Protein AF-A0A7J5YZ07-F1 (afdb_monomer_lite)

Structure (mmCIF, N/CA/C/O backbone):
data_AF-A0A7J5YZ07-F1
#
_entry.id   AF-A0A7J5YZ07-F1
#
loop_
_atom_site.group_PDB
_atom_site.id
_atom_site.type_symbol
_atom_site.label_atom_id
_atom_site.label_alt_id
_atom_site.label_comp_id
_atom_site.label_asym_id
_atom_site.label_entity_id
_atom_site.label_seq_id
_atom_site.pdbx_PDB_ins_code
_atom_site.Cartn_x
_atom_site.Cartn_y
_atom_site.Cartn_z
_atom_site.occupancy
_atom_site.B_iso_or_equiv
_atom_site.auth_seq_id
_atom_site.auth_comp_id
_atom_site.auth_asym_id
_atom_site.auth_atom_id
_atom_site.pdbx_PDB_model_num
ATOM 1 N N . MET A 1 1 ? -18.209 -5.974 -9.824 1.00 59.47 1 MET A N 1
ATOM 2 C CA . MET A 1 1 ? -18.257 -7.359 -9.298 1.00 59.47 1 MET A CA 1
ATOM 3 C C . MET A 1 1 ? -17.213 -7.600 -8.206 1.00 59.47 1 MET A C 1
ATOM 5 O O . MET A 1 1 ? -17.606 -7.971 -7.113 1.00 59.47 1 MET A O 1
ATOM 9 N N . PHE A 1 2 ? -15.925 -7.306 -8.432 1.00 65.88 2 PHE A N 1
ATOM 10 C CA . PHE A 1 2 ? -14.849 -7.513 -7.441 1.00 65.88 2 PHE A CA 1
ATOM 11 C C . PHE A 1 2 ? -15.037 -6.751 -6.108 1.00 65.88 2 PHE A C 1
ATOM 13 O O . PHE A 1 2 ? -14.876 -7.321 -5.036 1.00 65.88 2 PHE A O 1
ATOM 20 N N . TYR A 1 3 ? -15.482 -5.490 -6.158 1.00 61.59 3 TYR A N 1
ATOM 21 C CA . TYR A 1 3 ? -15.732 -4.668 -4.961 1.00 61.59 3 TYR A CA 1
ATOM 22 C C . TYR A 1 3 ? -16.818 -5.240 -4.027 1.00 61.59 3 TYR A C 1
ATOM 24 O O . TYR A 1 3 ? -16.706 -5.149 -2.809 1.00 61.59 3 TYR A O 1
ATOM 32 N N . LEU A 1 4 ? -17.853 -5.876 -4.591 1.00 67.06 4 LEU A N 1
ATOM 33 C CA . LEU A 1 4 ? -18.935 -6.495 -3.813 1.00 67.06 4 LEU A CA 1
ATOM 34 C C . LEU A 1 4 ? -18.469 -7.749 -3.062 1.00 67.06 4 LEU A C 1
ATOM 36 O O . LEU A 1 4 ? -18.998 -8.051 -2.002 1.00 67.06 4 LEU A O 1
ATOM 40 N N . LEU A 1 5 ? -17.470 -8.459 -3.594 1.00 71.69 5 LEU A N 1
ATOM 41 C CA . LEU A 1 5 ? -16.877 -9.617 -2.926 1.00 71.69 5 LEU A CA 1
ATOM 42 C C . LEU A 1 5 ? -16.068 -9.188 -1.695 1.00 71.69 5 LEU A C 1
ATOM 44 O O . LEU A 1 5 ? -16.126 -9.822 -0.644 1.00 71.69 5 LEU A O 1
ATOM 48 N N . LEU A 1 6 ? -15.320 -8.089 -1.823 1.00 70.06 6 LEU A N 1
ATOM 49 C CA . LEU A 1 6 ? -14.513 -7.557 -0.729 1.00 70.06 6 LEU A CA 1
ATOM 50 C C . LEU A 1 6 ? -15.385 -7.019 0.409 1.00 70.06 6 LEU A C 1
ATOM 52 O O . LEU A 1 6 ? -15.016 -7.179 1.565 1.00 70.06 6 LEU A O 1
ATOM 56 N N . SER A 1 7 ? -16.560 -6.453 0.118 1.00 69.75 7 SER A N 1
ATOM 57 C CA . SER A 1 7 ? -17.484 -5.958 1.149 1.00 69.75 7 SER A CA 1
ATOM 58 C C . SER A 1 7 ? -18.249 -7.058 1.900 1.00 69.75 7 SER A C 1
ATOM 60 O O . SER A 1 7 ? -18.844 -6.776 2.943 1.00 69.75 7 SER A O 1
ATOM 62 N N . SER A 1 8 ? -18.206 -8.304 1.416 1.00 77.06 8 SER A N 1
ATOM 63 C CA . SER A 1 8 ? -18.869 -9.470 2.011 1.00 77.06 8 SER A CA 1
ATOM 64 C C . SER A 1 8 ? -17.893 -10.450 2.672 1.00 77.06 8 SER A C 1
ATOM 66 O O . SER A 1 8 ? -18.127 -11.660 2.653 1.00 77.06 8 SER A O 1
ATOM 68 N N . LEU A 1 9 ? -16.777 -9.962 3.229 1.00 80.19 9 LEU A N 1
ATOM 69 C CA . LEU A 1 9 ? -15.828 -10.825 3.934 1.00 80.19 9 LEU A CA 1
ATOM 70 C C . LEU A 1 9 ? -16.535 -11.582 5.081 1.00 80.19 9 LEU A C 1
ATOM 72 O O . LEU A 1 9 ? -17.201 -10.959 5.908 1.00 80.19 9 LEU A O 1
ATOM 76 N N . PRO A 1 10 ? -16.388 -12.920 5.170 1.00 83.44 10 PRO A N 1
ATOM 77 C CA . PRO A 1 10 ? -17.127 -13.745 6.131 1.00 83.44 10 PRO A CA 1
ATOM 78 C C . PRO A 1 10 ? -16.638 -13.584 7.578 1.00 83.44 10 PRO A C 1
ATOM 80 O O . PRO A 1 10 ? -17.224 -14.152 8.498 1.00 83.44 10 PRO A O 1
ATOM 83 N N . ARG A 1 11 ? -15.532 -12.862 7.788 1.00 89.25 11 ARG A N 1
ATOM 84 C CA . ARG A 1 11 ? -14.913 -12.609 9.091 1.00 89.25 11 ARG A CA 1
ATOM 85 C C . ARG A 1 11 ? -14.473 -11.146 9.177 1.00 89.25 11 ARG A C 1
ATOM 87 O O . ARG A 1 11 ? -14.098 -10.583 8.146 1.00 89.25 11 ARG A O 1
ATOM 94 N N . PRO A 1 12 ? -14.484 -10.545 10.378 1.00 94.25 12 PRO A N 1
ATOM 95 C CA . PRO A 1 12 ? -14.006 -9.182 10.563 1.00 94.25 12 PRO A CA 1
ATOM 96 C C . PRO A 1 12 ? -12.514 -9.062 10.222 1.00 94.25 12 PRO A C 1
ATOM 98 O O . PRO A 1 12 ? -11.711 -9.945 10.529 1.00 94.25 12 PRO A O 1
ATOM 101 N N . LEU A 1 13 ? -12.147 -7.944 9.594 1.00 95.50 13 LEU A N 1
ATOM 102 C CA . LEU A 1 13 ? -10.778 -7.582 9.241 1.00 95.50 13 LEU A CA 1
ATOM 103 C C . LEU A 1 13 ? -10.251 -6.541 10.232 1.00 95.50 13 LEU A C 1
ATOM 105 O O . LEU A 1 13 ? -10.450 -5.341 10.058 1.00 95.50 13 LEU A O 1
ATOM 109 N N . HIS A 1 14 ? -9.565 -7.000 11.276 1.00 97.19 14 HIS A N 1
ATOM 110 C CA . HIS A 1 14 ? -9.028 -6.111 12.313 1.00 97.19 14 HIS A CA 1
ATOM 111 C C . HIS A 1 14 ? -7.666 -5.505 11.956 1.00 97.19 14 H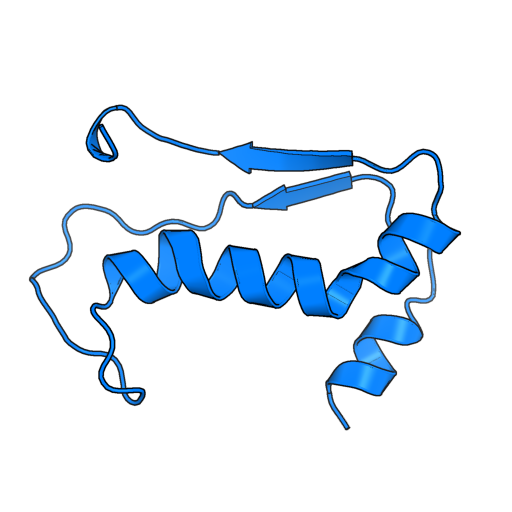IS A C 1
ATOM 113 O O . HIS A 1 14 ? -7.311 -4.441 12.457 1.00 97.19 14 HIS A O 1
ATOM 119 N N . ILE A 1 15 ? -6.871 -6.163 11.111 1.00 97.75 15 ILE A N 1
ATOM 120 C CA . ILE A 1 15 ? -5.527 -5.696 10.759 1.00 97.75 15 ILE A CA 1
ATOM 12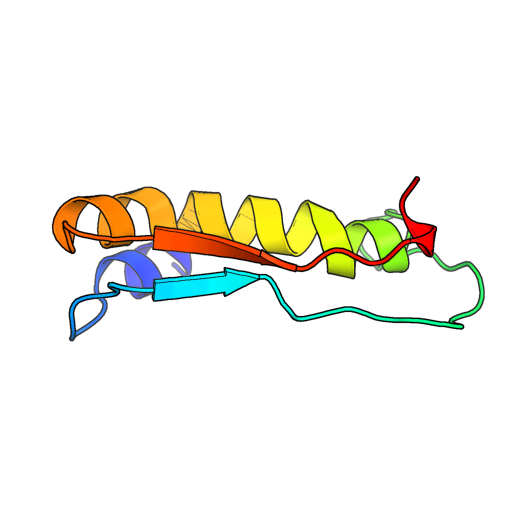1 C C . ILE A 1 15 ? -5.316 -5.865 9.259 1.00 97.75 15 ILE A C 1
ATOM 123 O O . ILE A 1 15 ? -5.456 -6.966 8.732 1.00 97.75 15 ILE A O 1
ATOM 127 N N . LEU A 1 16 ? -4.936 -4.776 8.595 1.00 97.88 16 LEU A N 1
ATOM 128 C CA . LEU A 1 16 ? -4.452 -4.770 7.218 1.00 97.88 16 LEU A CA 1
ATOM 129 C C . LEU A 1 16 ? -2.995 -4.301 7.215 1.00 97.88 16 LEU A C 1
ATOM 131 O O . LEU A 1 16 ? -2.709 -3.186 7.649 1.00 97.88 16 LEU A O 1
ATOM 135 N N . VAL A 1 17 ? -2.083 -5.143 6.729 1.00 98.38 17 VAL A N 1
ATOM 136 C CA . VAL A 1 17 ? -0.657 -4.807 6.611 1.00 98.38 17 VAL A CA 1
ATOM 137 C C . VAL A 1 17 ? -0.293 -4.647 5.138 1.00 98.38 17 VAL A C 1
ATOM 139 O O . VAL A 1 17 ? -0.210 -5.619 4.388 1.00 98.38 17 VAL A O 1
ATOM 142 N N . CYS A 1 18 ? -0.051 -3.408 4.734 1.00 98.12 18 CYS A N 1
ATOM 143 C CA . CYS A 1 18 ? 0.452 -3.030 3.423 1.00 98.12 18 CYS A CA 1
ATOM 144 C C . CYS A 1 18 ? 1.975 -3.249 3.386 1.00 98.12 18 CYS A C 1
ATOM 146 O O . CYS A 1 18 ? 2.750 -2.321 3.597 1.00 98.12 18 CYS A O 1
ATOM 148 N N . ASN A 1 19 ? 2.387 -4.511 3.216 1.00 96.88 19 ASN A N 1
ATOM 149 C CA . ASN A 1 19 ? 3.796 -4.937 3.216 1.00 96.88 19 ASN A CA 1
ATOM 150 C C . ASN A 1 19 ? 4.328 -5.328 1.832 1.00 96.88 19 ASN A C 1
ATOM 152 O O . ASN A 1 19 ? 5.536 -5.321 1.623 1.00 96.88 19 ASN A O 1
ATOM 156 N N . ALA A 1 20 ? 3.452 -5.727 0.902 1.00 95.25 20 ALA A N 1
ATOM 157 C CA . ALA A 1 20 ? 3.888 -6.197 -0.410 1.00 95.25 20 ALA A CA 1
ATOM 158 C C . ALA A 1 20 ? 4.724 -5.116 -1.106 1.00 95.25 20 ALA A C 1
ATOM 160 O O . ALA A 1 20 ? 4.250 -4.001 -1.297 1.00 95.25 20 ALA A O 1
ATOM 161 N N . GLY A 1 21 ? 5.954 -5.446 -1.475 1.00 92.50 21 GLY A N 1
ATOM 162 C CA . GLY A 1 21 ? 6.877 -4.494 -2.062 1.00 92.50 21 GLY A CA 1
ATOM 163 C C . GLY A 1 21 ? 7.859 -5.194 -2.977 1.00 92.50 21 GLY A C 1
ATOM 164 O O . GLY A 1 21 ? 8.142 -6.383 -2.821 1.00 92.50 21 GLY A O 1
ATOM 165 N N . VAL A 1 22 ? 8.362 -4.433 -3.936 1.00 90.94 22 VAL A N 1
ATOM 166 C CA . VAL A 1 22 ? 9.395 -4.858 -4.868 1.00 90.94 22 VAL A CA 1
ATOM 167 C C . VAL A 1 22 ? 10.631 -3.996 -4.670 1.00 90.94 22 VAL A C 1
ATOM 169 O O . VAL A 1 22 ? 10.538 -2.829 -4.295 1.00 90.94 22 VAL A O 1
ATOM 172 N N . CYS A 1 23 ? 11.801 -4.587 -4.879 1.00 87.38 23 CYS A N 1
ATOM 173 C CA . CYS A 1 23 ? 13.082 -3.914 -4.727 1.00 87.38 23 CYS A CA 1
ATOM 174 C C . CYS A 1 23 ? 14.006 -4.343 -5.865 1.00 87.38 23 CYS A C 1
ATOM 176 O O . CYS A 1 23 ? 13.881 -5.454 -6.382 1.00 87.38 23 CYS A O 1
ATOM 178 N N . THR A 1 24 ? 14.950 -3.479 -6.242 1.00 85.19 24 THR A N 1
ATOM 179 C CA . THR A 1 24 ? 15.988 -3.767 -7.251 1.00 85.19 24 THR A CA 1
ATOM 180 C C . THR A 1 24 ? 15.470 -4.171 -8.641 1.00 85.19 24 THR A C 1
ATOM 182 O O . THR A 1 24 ? 16.197 -4.799 -9.407 1.00 85.19 24 THR A O 1
ATOM 185 N N . GLN A 1 25 ? 14.234 -3.809 -9.001 1.00 85.62 25 GLN A N 1
ATOM 186 C CA . GLN A 1 25 ? 13.728 -4.028 -10.358 1.00 85.62 25 GLN A CA 1
ATOM 187 C C . GLN A 1 25 ? 14.214 -2.921 -11.306 1.00 85.62 25 GLN A C 1
ATOM 189 O O . GLN A 1 25 ? 14.290 -1.761 -10.894 1.00 85.62 25 GLN A O 1
ATOM 194 N N . PRO A 1 26 ? 14.532 -3.244 -12.575 1.00 92.50 26 PRO A N 1
ATOM 195 C CA . PRO A 1 26 ? 14.735 -2.228 -13.599 1.00 92.50 26 PRO A CA 1
ATOM 196 C C . PRO A 1 26 ? 13.503 -1.333 -13.718 1.00 92.50 26 PRO A C 1
ATOM 198 O O . PRO A 1 26 ? 12.374 -1.803 -13.555 1.00 92.50 26 PRO A O 1
ATOM 201 N N . TRP A 1 27 ? 13.719 -0.061 -14.056 1.00 94.88 27 TRP A N 1
ATOM 202 C CA . TRP A 1 27 ? 12.615 0.841 -14.357 1.00 94.88 27 TRP A CA 1
ATOM 203 C C . TRP A 1 27 ? 11.757 0.249 -15.476 1.00 94.88 27 TRP A C 1
ATOM 205 O O . TRP A 1 27 ? 12.268 -0.140 -16.530 1.00 94.88 27 TRP A O 1
ATOM 215 N N . SER A 1 28 ? 10.455 0.166 -15.232 1.00 96.88 28 SER A N 1
ATOM 216 C CA . SER A 1 28 ? 9.497 -0.357 -16.196 1.00 96.88 28 SER A CA 1
ATOM 217 C C . SER A 1 28 ? 8.118 0.238 -15.955 1.00 96.88 28 SER A C 1
ATOM 219 O O . SER A 1 28 ? 7.804 0.693 -14.849 1.00 96.88 28 SER A O 1
ATOM 221 N N . LEU A 1 29 ? 7.304 0.237 -17.008 1.00 97.75 29 LEU A N 1
ATOM 222 C CA . LEU A 1 29 ? 5.893 0.577 -16.923 1.00 97.75 29 LEU A CA 1
ATOM 223 C C . LEU A 1 29 ? 5.066 -0.701 -16.828 1.00 97.75 29 LEU A C 1
ATOM 225 O O . LEU A 1 29 ? 5.365 -1.700 -17.484 1.00 97.75 2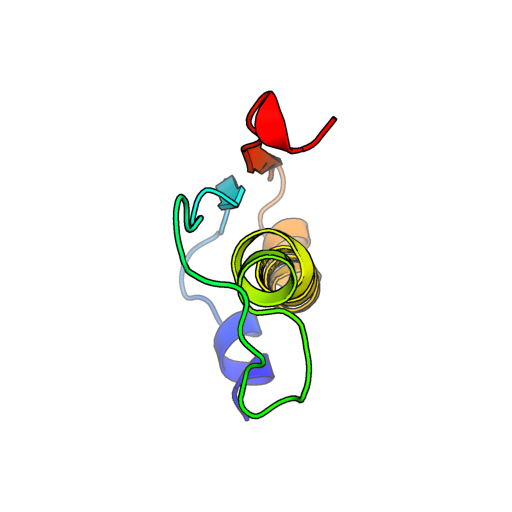9 LEU A O 1
ATOM 229 N N . THR A 1 30 ? 4.018 -0.650 -16.020 1.00 96.31 30 THR A N 1
ATOM 230 C CA . THR A 1 30 ? 2.958 -1.656 -16.009 1.00 96.31 30 THR A CA 1
ATOM 231 C C . THR A 1 30 ? 2.058 -1.515 -17.238 1.00 96.31 30 THR A C 1
ATOM 233 O O . THR A 1 30 ? 2.154 -0.549 -17.999 1.00 96.31 30 THR A O 1
ATOM 236 N N . GLU A 1 31 ? 1.125 -2.454 -17.405 1.00 97.44 31 GLU A N 1
ATOM 237 C CA . GLU A 1 31 ? 0.069 -2.366 -18.424 1.00 97.44 31 GLU A CA 1
ATOM 238 C C . GLU A 1 31 ? -0.818 -1.117 -18.253 1.00 97.44 31 GLU A C 1
ATOM 240 O O . GLU A 1 31 ? -1.356 -0.608 -19.233 1.00 97.44 31 GLU A O 1
ATOM 245 N N . ASP A 1 32 ? -0.900 -0.572 -17.034 1.00 97.12 32 ASP A N 1
ATOM 246 C CA . ASP A 1 32 ? -1.628 0.663 -16.715 1.00 97.12 32 ASP A CA 1
ATOM 247 C C . ASP A 1 32 ? -0.821 1.942 -17.028 1.00 97.12 32 ASP A C 1
ATOM 249 O O . ASP A 1 32 ? -1.293 3.054 -16.790 1.00 97.12 32 ASP A O 1
ATOM 253 N N . GLY A 1 33 ? 0.410 1.812 -17.539 1.00 97.62 33 GLY A N 1
ATOM 254 C CA . GLY A 1 33 ? 1.279 2.943 -17.879 1.00 97.62 33 GLY A CA 1
ATOM 255 C C . GLY A 1 33 ? 1.897 3.650 -16.669 1.00 97.62 33 GLY A C 1
ATOM 256 O O . GLY A 1 33 ? 2.339 4.793 -16.787 1.00 97.62 33 GLY A O 1
ATOM 257 N N . LEU A 1 34 ? 1.935 2.992 -15.508 1.00 97.69 34 LEU A N 1
ATOM 258 C CA . LEU A 1 34 ? 2.510 3.526 -14.272 1.00 97.69 34 LEU A CA 1
ATOM 259 C C . LEU A 1 34 ? 3.864 2.877 -13.991 1.00 97.69 34 LEU A C 1
ATOM 261 O O . LEU A 1 34 ? 4.106 1.731 -14.366 1.00 97.69 34 LEU A O 1
ATOM 265 N N . GLU A 1 35 ? 4.749 3.596 -13.303 1.00 96.50 35 GLU A N 1
ATOM 266 C CA . GLU A 1 35 ? 6.032 3.027 -12.890 1.00 96.50 35 GLU A CA 1
ATOM 267 C C . GLU A 1 35 ? 5.800 1.843 -11.938 1.00 96.50 35 GLU A C 1
ATOM 269 O O . GLU A 1 35 ? 5.053 1.940 -10.963 1.00 96.50 35 GLU A O 1
ATOM 274 N N . SER A 1 36 ? 6.427 0.711 -12.256 1.00 95.62 36 SER A N 1
ATOM 275 C CA . SER A 1 36 ? 6.212 -0.588 -11.611 1.00 95.62 36 SER A CA 1
ATOM 276 C C . SER A 1 36 ? 6.346 -0.581 -10.084 1.00 95.62 36 SER A C 1
ATOM 278 O O . SER A 1 36 ? 5.481 -1.115 -9.381 1.00 95.62 36 SER A O 1
ATOM 280 N N . THR A 1 37 ? 7.389 0.056 -9.553 1.00 94.69 37 THR A N 1
ATOM 281 C CA . THR A 1 37 ? 7.652 0.141 -8.113 1.00 94.69 37 THR A CA 1
ATOM 282 C C . THR A 1 37 ? 6.599 1.005 -7.433 1.00 94.69 37 THR A C 1
ATOM 284 O O . THR A 1 37 ? 6.033 0.611 -6.414 1.00 94.69 37 THR A O 1
ATOM 287 N N . PHE A 1 38 ? 6.269 2.155 -8.016 1.00 94.75 38 PHE A N 1
ATOM 288 C CA . PHE A 1 38 ? 5.249 3.062 -7.510 1.00 94.75 38 PHE A CA 1
ATOM 289 C C . PHE A 1 38 ? 3.859 2.420 -7.518 1.00 94.75 38 PHE A C 1
ATOM 291 O O . PHE A 1 38 ? 3.117 2.516 -6.533 1.00 94.75 38 PHE A O 1
ATOM 298 N N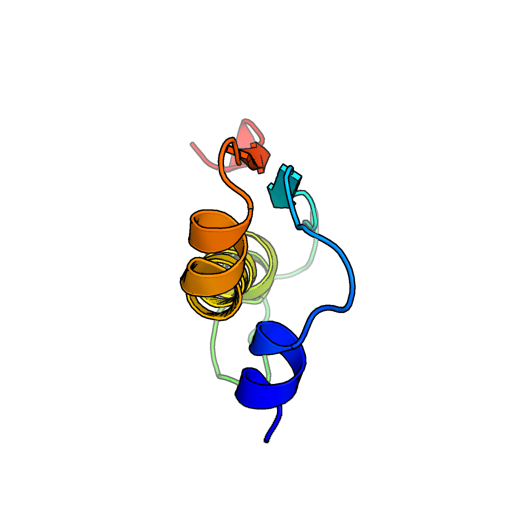 . GLN A 1 39 ? 3.513 1.703 -8.588 1.00 96.38 39 GLN A N 1
ATOM 299 C CA . GLN A 1 39 ? 2.243 0.998 -8.651 1.00 96.38 39 GLN A CA 1
ATOM 300 C C . GLN A 1 39 ? 2.163 -0.118 -7.605 1.00 96.38 39 GLN A C 1
ATOM 302 O O . GLN A 1 39 ? 1.161 -0.205 -6.898 1.00 96.38 39 GLN A O 1
ATOM 307 N N . SER A 1 40 ? 3.205 -0.939 -7.458 1.00 93.69 40 SER A N 1
ATOM 308 C CA . SER A 1 40 ? 3.195 -2.065 -6.516 1.00 93.69 40 SER A CA 1
ATOM 309 C C . SER A 1 40 ? 3.254 -1.617 -5.052 1.00 93.69 40 SER A C 1
ATOM 311 O O . SER A 1 40 ? 2.473 -2.089 -4.227 1.00 93.69 40 SER A O 1
ATOM 313 N N . CYS A 1 41 ? 4.189 -0.726 -4.718 1.00 94.94 41 CYS A N 1
ATOM 314 C CA . CYS A 1 41 ? 4.518 -0.373 -3.336 1.00 94.94 41 CYS A CA 1
ATOM 315 C C . CYS A 1 41 ? 3.654 0.761 -2.771 1.00 94.94 41 CYS A C 1
ATOM 317 O O . CYS A 1 41 ? 3.674 0.985 -1.564 1.00 94.94 41 CYS A O 1
ATOM 319 N N . HIS A 1 42 ? 2.931 1.508 -3.614 1.00 95.19 42 HIS A N 1
ATOM 320 C CA . HIS A 1 42 ? 2.157 2.663 -3.161 1.00 95.19 42 HIS A CA 1
ATOM 321 C C . HIS A 1 42 ? 0.719 2.660 -3.679 1.00 95.19 42 HIS A C 1
ATOM 323 O O . HIS A 1 42 ? -0.218 2.573 -2.883 1.00 95.19 42 HIS A O 1
ATOM 329 N N . LEU A 1 43 ? 0.514 2.717 -4.999 1.00 97.19 43 LEU A N 1
ATOM 330 C CA . LEU A 1 43 ? -0.838 2.857 -5.557 1.00 97.19 43 LEU A CA 1
ATOM 331 C C . LEU A 1 43 ? -1.702 1.618 -5.308 1.00 97.19 43 LEU A C 1
ATOM 333 O O . LEU A 1 43 ? -2.875 1.749 -4.962 1.00 97.19 43 LEU A O 1
ATOM 337 N N . GLY A 1 44 ? -1.123 0.421 -5.415 1.00 96.69 44 GLY A N 1
ATOM 338 C CA . GLY A 1 44 ? -1.805 -0.834 -5.116 1.00 96.69 44 GLY A CA 1
ATOM 339 C C . GLY A 1 44 ? -2.244 -0.916 -3.655 1.00 96.69 44 GLY A C 1
ATOM 340 O O . GLY A 1 44 ? -3.385 -1.279 -3.370 1.00 96.69 44 GLY A O 1
ATOM 341 N N . HIS A 1 45 ? -1.381 -0.506 -2.719 1.00 97.50 45 HIS A N 1
ATOM 342 C CA . HIS A 1 45 ? -1.735 -0.430 -1.297 1.00 97.50 45 HIS A CA 1
ATOM 343 C C . HIS A 1 45 ? -2.818 0.612 -1.029 1.00 97.50 45 HIS A C 1
ATOM 345 O O . HIS A 1 45 ? -3.765 0.325 -0.298 1.00 97.50 45 HIS A O 1
ATOM 351 N N . PHE A 1 46 ? -2.715 1.798 -1.633 1.00 97.19 46 PHE A N 1
ATOM 352 C CA . PHE A 1 46 ? -3.735 2.837 -1.518 1.00 97.19 46 PHE A CA 1
ATOM 353 C C . PHE A 1 46 ? -5.096 2.328 -2.004 1.00 97.19 46 PHE A C 1
ATOM 355 O O . PHE A 1 46 ? -6.081 2.399 -1.266 1.00 97.19 46 PHE A O 1
ATOM 362 N N . LEU A 1 47 ? -5.145 1.754 -3.209 1.00 96.50 47 LEU A N 1
ATOM 363 C CA . LEU A 1 47 ? -6.368 1.209 -3.790 1.00 96.50 47 LEU A CA 1
ATOM 364 C C . LEU A 1 47 ? -6.955 0.093 -2.918 1.00 96.50 47 LEU A C 1
ATOM 366 O O . LEU A 1 47 ? -8.155 0.099 -2.650 1.00 96.50 47 LEU A O 1
ATOM 370 N N . LEU A 1 48 ? -6.121 -0.822 -2.417 1.00 96.00 48 LEU A N 1
ATOM 371 C CA . LEU A 1 48 ? -6.556 -1.904 -1.534 1.00 96.00 48 LEU A CA 1
ATOM 372 C C . LEU A 1 48 ? -7.230 -1.372 -0.261 1.00 96.00 48 LEU A C 1
ATOM 374 O O . LEU A 1 48 ? -8.299 -1.853 0.119 1.00 96.00 48 LEU A O 1
ATOM 378 N N . VAL A 1 49 ? -6.637 -0.356 0.375 1.00 96.69 49 VAL A N 1
ATOM 379 C CA . VAL A 1 49 ? -7.217 0.294 1.559 1.00 96.69 49 VAL A CA 1
ATOM 380 C C . VAL A 1 49 ? -8.561 0.941 1.221 1.00 96.69 49 VAL A C 1
ATOM 382 O O . VAL A 1 49 ? -9.510 0.782 1.988 1.00 96.69 49 VAL A O 1
ATOM 385 N N . GLN A 1 50 ? -8.681 1.619 0.073 1.00 95.88 50 GLN A N 1
ATOM 386 C CA . GLN A 1 50 ? -9.956 2.203 -0.367 1.00 95.88 50 GLN A CA 1
ATOM 387 C C . GLN A 1 50 ? -11.021 1.128 -0.621 1.00 95.88 50 GLN A C 1
ATOM 389 O O . GLN A 1 50 ? -12.170 1.278 -0.204 1.00 95.88 50 GLN A O 1
ATOM 394 N N . CYS A 1 51 ? -10.652 0.008 -1.246 1.00 94.94 51 CYS A N 1
ATOM 395 C CA . CYS A 1 51 ? -11.574 -1.099 -1.493 1.00 94.94 51 CYS A CA 1
ATOM 396 C C . CYS A 1 51 ? -12.074 -1.767 -0.204 1.00 94.94 51 CYS A C 1
ATOM 398 O O . CYS A 1 51 ? -13.215 -2.222 -0.155 1.00 94.94 51 CYS A O 1
ATOM 400 N N . LEU A 1 52 ? -11.243 -1.817 0.839 1.00 94.88 52 LEU A N 1
ATOM 401 C CA . LEU A 1 52 ? -11.558 -2.465 2.118 1.00 94.88 52 LEU A CA 1
ATOM 402 C C . LEU A 1 52 ? -12.039 -1.498 3.205 1.00 94.88 52 LEU A C 1
ATOM 404 O O . LEU A 1 52 ? -12.303 -1.925 4.330 1.00 94.88 52 LEU A O 1
ATOM 408 N N . G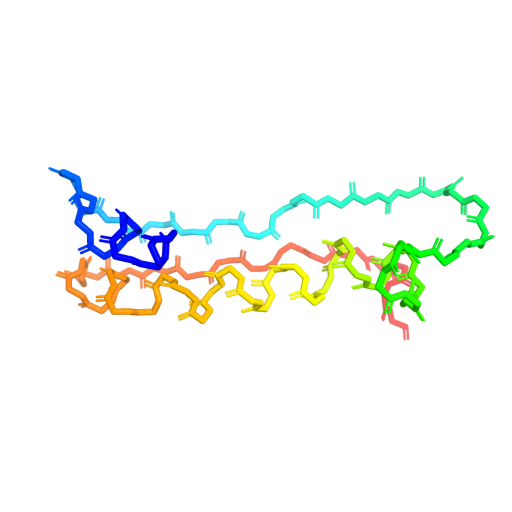LN A 1 53 ? -12.180 -0.212 2.887 1.00 93.94 53 GLN A N 1
ATOM 409 C CA . GLN A 1 53 ? -12.444 0.844 3.862 1.00 93.94 53 GLN A CA 1
ATOM 410 C C . GLN A 1 53 ? -13.702 0.573 4.702 1.00 93.94 53 GLN A C 1
ATOM 412 O O . GLN A 1 53 ? -13.673 0.685 5.927 1.00 93.94 53 GLN A O 1
ATOM 417 N N . GLU A 1 54 ? -14.792 0.146 4.060 1.00 93.62 54 GLU A N 1
ATOM 418 C CA . GLU A 1 54 ? -16.048 -0.184 4.743 1.00 93.62 54 GLU A CA 1
ATOM 419 C C . GLU A 1 54 ? -15.933 -1.425 5.633 1.00 93.62 54 GLU A C 1
ATOM 421 O O . GLU A 1 54 ? -16.489 -1.458 6.731 1.00 93.62 54 GLU A O 1
ATOM 426 N N . VAL A 1 55 ? -15.176 -2.438 5.208 1.00 95.00 55 VAL A N 1
ATOM 427 C CA . VAL A 1 55 ? -14.963 -3.641 6.025 1.00 95.00 55 VAL A CA 1
ATOM 428 C C . VAL A 1 55 ? -14.138 -3.314 7.260 1.00 95.00 55 VAL A C 1
ATOM 430 O O . VAL A 1 55 ? -14.488 -3.746 8.359 1.00 95.00 55 VAL A O 1
ATOM 433 N N . LEU A 1 56 ? -13.080 -2.519 7.100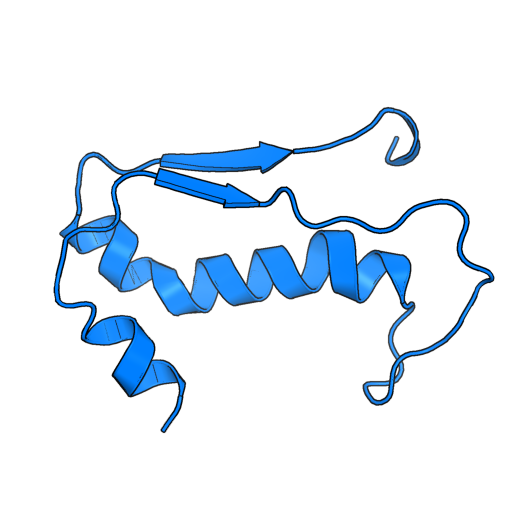 1.00 95.94 56 LEU A N 1
ATOM 434 C CA . LEU A 1 56 ? -12.240 -2.058 8.204 1.00 95.94 56 LEU A CA 1
ATOM 435 C C . LEU A 1 56 ? -13.064 -1.261 9.226 1.00 95.94 56 LEU A C 1
ATOM 437 O O . LEU A 1 56 ? -12.940 -1.498 10.424 1.00 95.94 56 LEU A O 1
ATOM 441 N N . ARG A 1 57 ? -13.970 -0.382 8.768 1.00 94.56 57 ARG A N 1
ATOM 442 C CA . ARG A 1 57 ? -14.894 0.363 9.646 1.00 94.56 57 ARG A CA 1
ATOM 443 C C . ARG A 1 57 ? -15.831 -0.555 10.429 1.00 94.56 57 ARG A C 1
ATOM 445 O O . ARG A 1 57 ? -15.978 -0.387 11.635 1.00 94.56 57 ARG A O 1
ATOM 452 N N . ARG A 1 58 ? -16.445 -1.539 9.762 1.00 94.94 58 ARG A N 1
ATOM 453 C CA . ARG A 1 58 ? -17.345 -2.520 10.404 1.00 94.94 58 ARG A CA 1
ATOM 454 C C . ARG A 1 58 ? -16.620 -3.436 11.389 1.00 94.94 58 ARG A C 1
ATOM 456 O O . ARG A 1 58 ? -17.239 -3.948 12.312 1.00 94.94 58 ARG A O 1
ATOM 463 N N . SER A 1 59 ? -15.319 -3.626 11.196 1.00 96.12 59 SER A N 1
ATOM 464 C CA . SER A 1 59 ? -14.464 -4.489 12.014 1.00 96.12 59 SER A CA 1
ATOM 465 C C . SER A 1 59 ? -13.796 -3.739 13.172 1.00 96.12 59 SER A C 1
ATOM 467 O O . SER A 1 59 ? -12.793 -4.210 13.702 1.00 96.12 59 SER A O 1
ATOM 469 N N . ALA A 1 60 ? -14.297 -2.559 13.555 1.00 95.00 60 ALA A N 1
ATOM 470 C CA . ALA A 1 60 ? -13.696 -1.766 14.620 1.00 95.00 60 ALA A CA 1
ATOM 471 C C . ALA A 1 60 ? -13.594 -2.560 15.949 1.00 95.00 60 ALA A C 1
ATOM 473 O O . ALA A 1 60 ? -14.559 -3.222 16.337 1.00 95.00 60 ALA A O 1
ATOM 474 N N . PRO A 1 61 ? -12.455 -2.482 16.667 1.00 96.44 61 PRO A N 1
ATOM 475 C CA . PRO A 1 61 ? -11.262 -1.709 16.324 1.00 96.44 61 PRO A CA 1
ATOM 476 C C . PRO A 1 61 ? -10.451 -2.369 15.196 1.00 96.44 61 PRO A C 1
ATOM 478 O O . PRO A 1 61 ? -10.156 -3.563 15.241 1.00 96.44 61 PRO A O 1
ATOM 481 N N . ALA A 1 62 ? -10.061 -1.568 14.200 1.00 97.69 62 ALA A N 1
ATOM 482 C CA . ALA A 1 62 ? -9.239 -2.008 13.078 1.00 97.69 62 ALA A CA 1
ATOM 483 C C . ALA A 1 62 ? -8.035 -1.081 12.865 1.00 97.69 62 ALA A C 1
ATOM 485 O O . ALA A 1 62 ? -8.088 0.108 13.188 1.00 97.69 62 ALA A O 1
ATOM 486 N N . ARG A 1 63 ? -6.941 -1.619 12.315 1.00 98.19 63 ARG A N 1
ATOM 487 C CA . ARG A 1 63 ? -5.703 -0.881 12.041 1.00 98.19 63 ARG A CA 1
ATOM 488 C C . ARG A 1 63 ? -5.165 -1.190 10.650 1.00 98.19 63 ARG A C 1
ATOM 490 O O . ARG A 1 63 ? -5.062 -2.349 10.259 1.00 98.19 63 ARG A O 1
ATOM 497 N N . VAL A 1 64 ? -4.756 -0.138 9.948 1.00 98.19 64 VAL A N 1
ATOM 498 C CA . VAL A 1 64 ? -3.958 -0.234 8.723 1.00 98.19 64 VAL A CA 1
ATOM 499 C C . VAL A 1 64 ? -2.508 0.079 9.080 1.00 98.19 64 VAL A C 1
ATOM 501 O O . VAL A 1 64 ? -2.237 1.095 9.719 1.00 98.19 64 VAL A O 1
ATOM 504 N N . VAL A 1 65 ? -1.586 -0.802 8.700 1.00 98.38 65 VAL A N 1
ATOM 505 C CA . VAL A 1 65 ? -0.140 -0.635 8.883 1.00 98.38 65 VAL A CA 1
ATOM 506 C C . VAL A 1 65 ? 0.500 -0.565 7.508 1.00 98.38 65 VAL A C 1
ATOM 508 O O . VAL A 1 65 ? 0.375 -1.505 6.729 1.00 98.38 65 VAL A O 1
ATOM 511 N N . VAL A 1 66 ? 1.185 0.536 7.214 1.00 97.50 66 VAL A N 1
ATOM 512 C CA . VAL A 1 66 ? 1.953 0.700 5.976 1.00 97.50 66 VAL A CA 1
ATOM 513 C C . VAL A 1 66 ? 3.422 0.488 6.296 1.00 97.50 66 VAL A C 1
ATOM 515 O O . VAL A 1 66 ? 3.970 1.172 7.160 1.00 97.50 66 VAL A O 1
ATOM 518 N N . VAL A 1 67 ? 4.038 -0.488 5.633 1.00 96.19 67 VAL A N 1
ATOM 519 C CA . VAL A 1 67 ? 5.463 -0.780 5.787 1.00 96.19 67 VAL A CA 1
ATOM 520 C C . VAL A 1 67 ? 6.229 0.048 4.766 1.00 96.19 67 VAL A C 1
ATOM 522 O O . VAL A 1 67 ? 5.906 0.031 3.583 1.00 96.19 67 VAL A O 1
ATOM 525 N N . SER A 1 68 ? 7.241 0.772 5.232 1.00 91.81 68 SER A N 1
ATOM 526 C CA . SER A 1 68 ? 8.122 1.574 4.386 1.00 91.81 68 SER A CA 1
ATOM 527 C C . SER A 1 68 ? 9.585 1.153 4.562 1.00 91.81 68 SER A C 1
ATOM 529 O O . SER A 1 68 ? 9.905 0.375 5.460 1.00 91.81 68 SER A O 1
ATOM 531 N N . SER A 1 69 ? 10.480 1.658 3.712 1.00 89.31 69 SER A N 1
ATOM 532 C CA . SER A 1 69 ? 11.931 1.408 3.768 1.00 89.31 69 SER A CA 1
ATOM 533 C C . SER A 1 69 ? 12.695 2.703 3.550 1.00 89.31 69 SER A C 1
ATOM 535 O O . SER A 1 69 ? 12.202 3.542 2.817 1.00 89.31 69 SER A O 1
ATOM 537 N N . GLU A 1 70 ? 13.911 2.876 4.065 1.00 90.00 70 GLU A N 1
ATOM 538 C CA . GLU A 1 70 ? 14.659 4.139 3.889 1.00 90.00 70 GLU A CA 1
ATOM 539 C C . GLU A 1 70 ? 14.815 4.599 2.425 1.00 90.00 70 GLU A C 1
ATOM 541 O O . GLU A 1 70 ? 14.916 5.793 2.181 1.00 90.00 70 GLU A O 1
ATOM 546 N N . SER A 1 71 ? 14.717 3.692 1.445 1.00 83.00 71 SER A N 1
ATOM 547 C CA . SER A 1 71 ? 14.740 4.022 0.011 1.00 83.00 71 SER A CA 1
ATOM 548 C C . SER A 1 71 ? 13.581 4.911 -0.476 1.00 83.00 71 SER A C 1
ATOM 550 O O . SER A 1 71 ? 13.636 5.379 -1.608 1.00 83.00 71 SER A O 1
ATOM 552 N N . HIS A 1 72 ? 12.514 5.089 0.311 1.00 76.12 72 HIS A N 1
ATOM 553 C CA . HIS A 1 72 ? 11.359 5.925 -0.053 1.00 76.12 72 HIS A CA 1
ATOM 554 C C . HIS A 1 72 ? 11.497 7.412 0.321 1.00 76.12 72 HIS A C 1
ATOM 556 O O . HIS A 1 72 ? 10.602 8.187 -0.020 1.00 76.12 72 HIS A O 1
ATOM 562 N N . ARG A 1 73 ? 12.527 7.779 1.097 1.00 68.75 73 ARG A N 1
ATOM 563 C CA . ARG A 1 73 ? 12.812 9.171 1.477 1.00 68.75 73 ARG A CA 1
ATOM 564 C C . ARG A 1 73 ? 13.515 9.902 0.344 1.00 68.75 73 ARG A C 1
ATOM 566 O O . ARG A 1 73 ? 13.217 11.106 0.198 1.00 68.75 73 ARG A O 1
#

Radius of gyration: 14.29 Å; chains: 1; bounding box: 35×23×35 Å

Foldseek 3Di:
DVLVVLLVPVDQAAEAELDFFDPDDDFDADPVRDTPRCVGQPVVLVVVCVSNVNSPVVNPVHDYHRDDDPVVD

Sequence (73 aa):
MFYLLLSSLPRPLHILVCNAGVCTQPWSLTEDGLESTFQSCHLGHFLLVQCLQEVLRRSAPARVVVVSSESHR

InterPro domains:
  IPR036291 NAD(P)-binding domain superfamily [SSF51735] (12-72)

Organism: Dissostichus mawsoni (NCBI:txid36200)

Secondary structure (DSSP, 8-state):
-HHHHHTT-SS---EEEE-----SPPP-B-TTSSBHHHIIIIIHHHHHHHHHHHHHHHT-S-EEEE---GGG-

pLDDT: mean 90.99, std 9.82, range [59.47, 98.38]